Protein AF-A0A8I2K0T3-F1 (afdb_monomer_lite)

Foldseek 3Di:
DVVVVVVVVVVVVVVVVCVVVVQWDDDPPDPDIDGDPVVVVVVVVVVVVVCV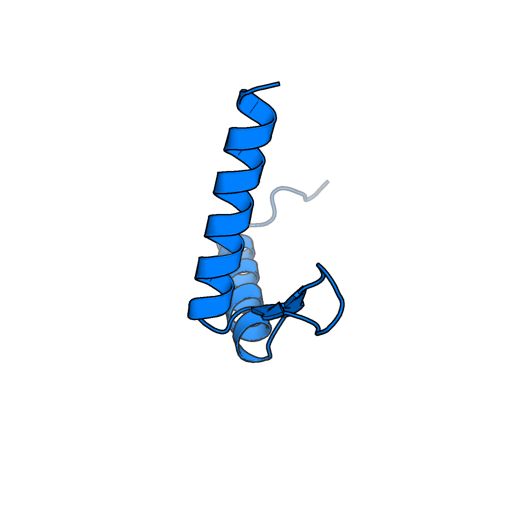VPPDPDPD

pLDDT: mean 82.76, std 14.07, range [44.06, 94.62]

Structure (mmCIF, N/CA/C/O backbone):
data_AF-A0A8I2K0T3-F1
#
_entry.id   AF-A0A8I2K0T3-F1
#
loop_
_atom_site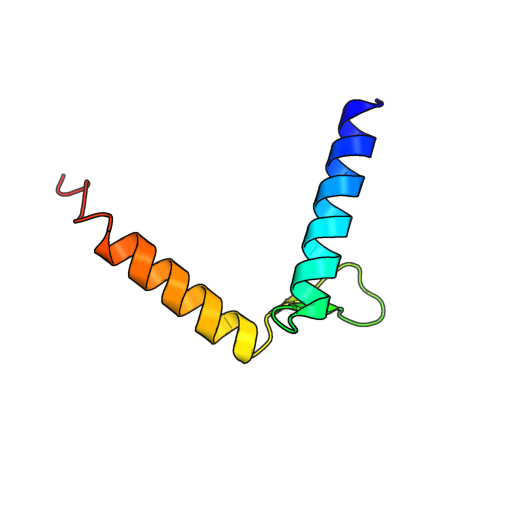.group_PDB
_atom_site.id
_atom_site.type_symbol
_atom_site.label_atom_id
_atom_site.label_alt_id
_atom_site.label_comp_id
_atom_site.label_asym_id
_atom_site.label_entity_id
_atom_site.label_seq_id
_atom_site.pdbx_PDB_ins_code
_atom_site.Cartn_x
_atom_site.Cartn_y
_atom_site.Cartn_z
_atom_site.occupancy
_atom_site.B_iso_or_equiv
_atom_site.auth_seq_id
_atom_site.auth_comp_id
_atom_site.auth_asym_id
_atom_site.auth_atom_id
_atom_site.pdbx_PDB_model_num
ATOM 1 N N . MET A 1 1 ? 20.405 16.468 -9.808 1.00 55.97 1 MET A N 1
ATOM 2 C CA . MET A 1 1 ? 19.976 15.103 -10.231 1.00 55.97 1 MET A CA 1
ATOM 3 C C . MET A 1 1 ? 19.887 14.077 -9.090 1.00 55.97 1 MET A C 1
ATOM 5 O O . MET A 1 1 ? 19.011 13.219 -9.142 1.00 55.97 1 MET A O 1
ATOM 9 N N . ILE A 1 2 ? 20.748 14.132 -8.065 1.00 62.31 2 ILE A N 1
ATOM 10 C CA . ILE A 1 2 ? 20.819 13.120 -6.986 1.00 62.31 2 ILE A CA 1
ATOM 11 C C . ILE A 1 2 ? 19.560 13.090 -6.099 1.00 62.31 2 ILE A C 1
ATOM 13 O O . ILE A 1 2 ? 19.065 12.015 -5.758 1.00 62.31 2 ILE A O 1
ATOM 17 N N . GLU A 1 3 ? 18.985 14.248 -5.776 1.00 67.50 3 GLU A N 1
ATOM 18 C CA . GLU A 1 3 ? 17.801 14.336 -4.910 1.00 67.50 3 GLU A CA 1
ATOM 19 C C . GLU A 1 3 ? 16.558 13.686 -5.525 1.00 67.50 3 GLU A C 1
ATOM 21 O O . GLU A 1 3 ? 15.832 12.968 -4.837 1.00 67.50 3 GLU A O 1
ATOM 26 N N . LYS A 1 4 ? 16.370 13.823 -6.846 1.00 66.38 4 LYS A N 1
ATOM 27 C CA . LYS A 1 4 ? 15.285 13.149 -7.576 1.00 66.38 4 LYS A CA 1
ATOM 28 C C . LYS A 1 4 ? 15.407 11.624 -7.484 1.00 66.38 4 LYS A C 1
ATOM 30 O O . LYS A 1 4 ? 14.412 10.953 -7.227 1.00 66.38 4 LYS A O 1
ATOM 35 N N . LYS A 1 5 ? 16.621 11.066 -7.606 1.00 67.69 5 LYS A N 1
ATOM 36 C CA . LYS A 1 5 ? 16.852 9.615 -7.451 1.00 67.69 5 LYS A CA 1
ATOM 37 C C . LYS A 1 5 ? 16.535 9.136 -6.030 1.00 67.69 5 LYS A C 1
ATOM 39 O O . LYS A 1 5 ? 15.902 8.095 -5.859 1.00 67.69 5 LYS A O 1
ATOM 44 N N . ARG A 1 6 ? 16.908 9.917 -5.009 1.00 71.81 6 ARG A N 1
ATOM 45 C CA . ARG A 1 6 ? 16.578 9.620 -3.602 1.00 71.81 6 ARG A CA 1
ATOM 46 C C . ARG A 1 6 ? 15.068 9.667 -3.345 1.00 71.81 6 ARG A C 1
ATOM 48 O O . ARG A 1 6 ? 14.550 8.785 -2.662 1.00 71.81 6 ARG A O 1
ATOM 55 N N . ALA A 1 7 ? 14.360 10.642 -3.915 1.00 76.38 7 ALA A N 1
ATOM 56 C CA . ALA A 1 7 ? 12.903 10.743 -3.819 1.00 76.38 7 ALA A CA 1
ATOM 57 C C . ALA A 1 7 ? 12.203 9.537 -4.466 1.00 76.38 7 ALA A C 1
ATOM 59 O O . ALA A 1 7 ? 11.341 8.921 -3.842 1.00 76.38 7 ALA A O 1
ATOM 60 N N . VAL A 1 8 ? 12.643 9.128 -5.661 1.00 82.56 8 VAL A N 1
ATOM 61 C CA . VAL A 1 8 ? 12.120 7.937 -6.351 1.00 82.56 8 VAL A CA 1
ATOM 62 C C . VAL A 1 8 ? 12.331 6.673 -5.513 1.00 82.56 8 VAL A C 1
ATOM 64 O O . VAL A 1 8 ? 11.388 5.910 -5.318 1.00 82.56 8 VAL A O 1
ATOM 67 N N . GLY A 1 9 ? 13.525 6.471 -4.944 1.00 86.69 9 GLY A N 1
ATOM 68 C CA . GLY A 1 9 ? 13.804 5.314 -4.083 1.00 86.69 9 GLY A CA 1
ATOM 69 C C . GLY A 1 9 ? 12.910 5.256 -2.838 1.00 86.69 9 GLY A C 1
ATOM 70 O O . GLY A 1 9 ? 12.386 4.193 -2.493 1.00 86.69 9 GLY A O 1
ATOM 71 N N . ARG A 1 10 ? 12.668 6.406 -2.193 1.00 88.12 10 ARG A N 1
ATOM 72 C CA . ARG A 1 10 ? 11.752 6.513 -1.044 1.00 88.12 10 ARG A CA 1
ATOM 73 C C . ARG A 1 10 ? 10.317 6.151 -1.430 1.00 88.12 10 ARG A C 1
ATOM 75 O O . ARG A 1 10 ? 9.693 5.354 -0.728 1.00 88.12 10 ARG A O 1
ATOM 82 N N . THR A 1 11 ? 9.822 6.671 -2.552 1.00 89.81 11 THR A N 1
ATOM 83 C CA . THR A 1 11 ? 8.470 6.377 -3.051 1.00 89.81 11 THR A CA 1
ATOM 84 C C . THR A 1 11 ? 8.314 4.906 -3.422 1.00 89.81 11 THR A C 1
ATOM 86 O O . THR A 1 11 ? 7.356 4.267 -2.991 1.00 89.81 11 THR A O 1
ATOM 89 N N . THR A 1 12 ? 9.279 4.321 -4.134 1.00 89.06 12 THR A N 1
ATOM 90 C CA . THR A 1 12 ? 9.264 2.890 -4.479 1.00 89.06 12 THR A CA 1
ATOM 91 C C . THR A 1 12 ? 9.243 2.017 -3.228 1.00 89.06 12 THR A C 1
ATOM 93 O O . THR A 1 12 ? 8.462 1.067 -3.149 1.00 89.06 12 THR A O 1
ATOM 96 N N . ARG A 1 13 ? 10.033 2.365 -2.204 1.00 91.38 13 ARG A N 1
ATOM 97 C CA . ARG A 1 13 ? 10.023 1.651 -0.921 1.00 91.38 13 ARG A CA 1
ATOM 98 C C . ARG A 1 13 ? 8.679 1.782 -0.202 1.00 91.38 13 ARG A C 1
ATOM 100 O O . ARG A 1 13 ? 8.221 0.812 0.395 1.00 91.38 13 ARG A O 1
ATOM 107 N N . LEU A 1 14 ? 8.036 2.948 -0.255 1.00 92.25 14 LEU A N 1
ATOM 108 C CA . LEU A 1 14 ? 6.702 3.141 0.316 1.00 92.25 14 LEU A CA 1
ATOM 109 C C . LEU A 1 14 ? 5.661 2.265 -0.394 1.00 92.25 14 LEU A C 1
ATOM 111 O O . LEU A 1 14 ? 4.921 1.543 0.270 1.00 92.25 14 LEU A O 1
ATOM 115 N N . LEU A 1 15 ? 5.659 2.260 -1.728 1.00 90.50 15 LEU A N 1
ATOM 116 C CA . LEU A 1 15 ? 4.783 1.403 -2.531 1.00 90.50 15 LEU A CA 1
ATOM 117 C C . LEU A 1 15 ? 5.014 -0.083 -2.225 1.00 90.50 15 LEU A C 1
ATOM 119 O O . LEU A 1 15 ? 4.055 -0.837 -2.072 1.00 90.50 15 LEU A O 1
ATOM 123 N N . ALA A 1 16 ? 6.271 -0.501 -2.054 1.00 92.06 16 ALA A N 1
ATOM 124 C CA . ALA A 1 16 ? 6.605 -1.869 -1.666 1.00 92.06 16 ALA A CA 1
ATOM 125 C C . ALA A 1 16 ? 6.023 -2.248 -0.292 1.00 92.06 16 ALA A C 1
ATOM 127 O O . ALA A 1 16 ? 5.448 -3.329 -0.167 1.00 92.06 16 ALA A O 1
ATOM 128 N N . LYS A 1 17 ? 6.089 -1.358 0.712 1.00 93.62 17 LYS A N 1
ATOM 129 C CA . LYS A 1 17 ? 5.454 -1.592 2.024 1.00 93.62 17 LYS A CA 1
ATOM 130 C C . LYS A 1 17 ? 3.934 -1.691 1.913 1.00 93.62 17 LYS A C 1
ATOM 132 O O . LYS A 1 17 ? 3.338 -2.622 2.442 1.00 93.62 17 LYS A O 1
ATOM 137 N N . LEU A 1 18 ? 3.300 -0.767 1.189 1.00 92.06 18 LEU A N 1
ATOM 138 C CA . LEU A 1 18 ? 1.847 -0.788 0.978 1.00 92.06 18 LEU A CA 1
ATOM 139 C C . LEU A 1 18 ? 1.396 -2.081 0.283 1.00 92.06 18 LEU A C 1
ATOM 141 O O . LEU A 1 18 ? 0.343 -2.632 0.616 1.00 92.06 18 LEU A O 1
ATOM 145 N N . ARG A 1 19 ? 2.212 -2.592 -0.647 1.00 92.25 19 ARG A N 1
ATOM 146 C CA . ARG A 1 19 ? 1.994 -3.883 -1.305 1.00 92.25 19 ARG A CA 1
ATOM 147 C C . ARG A 1 19 ? 2.157 -5.055 -0.337 1.00 92.25 19 ARG A C 1
ATOM 149 O O . ARG A 1 19 ? 1.316 -5.946 -0.346 1.00 92.25 19 ARG A O 1
ATOM 156 N N . ALA A 1 20 ? 3.182 -5.040 0.518 1.00 93.38 20 ALA A N 1
ATOM 157 C CA . ALA A 1 20 ? 3.411 -6.079 1.527 1.00 93.38 20 ALA A CA 1
ATOM 158 C C . ALA A 1 20 ? 2.248 -6.195 2.529 1.00 93.38 20 ALA A C 1
ATOM 160 O O . ALA A 1 20 ? 1.871 -7.294 2.918 1.00 93.38 20 ALA A O 1
ATOM 161 N N . HIS A 1 21 ? 1.607 -5.077 2.882 1.00 92.88 21 HIS A N 1
ATOM 162 C CA . HIS A 1 21 ? 0.410 -5.074 3.734 1.00 92.88 21 HIS A CA 1
ATOM 163 C C . HIS A 1 21 ? -0.902 -5.384 2.988 1.00 92.88 21 HIS A C 1
ATOM 165 O O . HIS A 1 21 ? -1.982 -5.350 3.596 1.00 92.88 21 HIS A O 1
ATOM 171 N N . ALA A 1 22 ? -0.819 -5.692 1.690 1.00 91.88 22 ALA A N 1
ATOM 172 C CA . ALA A 1 22 ? -1.942 -5.933 0.791 1.00 91.88 22 ALA A CA 1
ATOM 173 C C . ALA A 1 22 ? -2.938 -4.762 0.720 1.00 91.88 22 ALA A C 1
ATOM 175 O O . ALA A 1 22 ? -4.131 -4.983 0.519 1.00 91.88 22 ALA A O 1
ATOM 176 N N . LEU A 1 23 ? -2.474 -3.517 0.888 1.00 94.06 23 LEU A N 1
ATOM 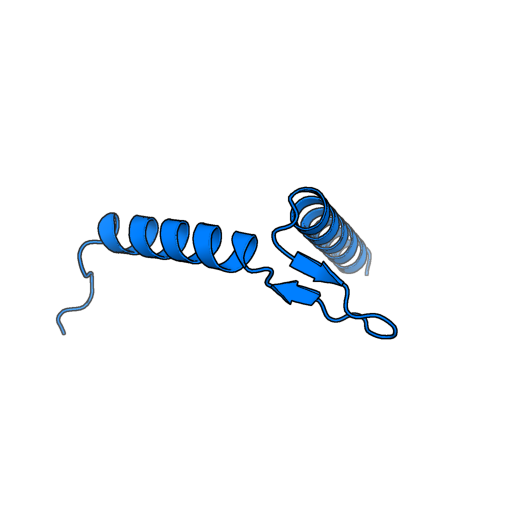177 C CA . LEU A 1 23 ? -3.301 -2.312 0.711 1.00 94.06 23 LEU A CA 1
ATOM 178 C C . LEU A 1 23 ? -3.407 -1.926 -0.769 1.00 94.06 23 LEU A C 1
ATOM 180 O O . LEU A 1 23 ? -4.452 -1.467 -1.229 1.00 94.06 23 LEU A O 1
ATOM 184 N N . ILE A 1 24 ? -2.335 -2.173 -1.524 1.00 94.31 24 ILE A N 1
ATOM 185 C CA . ILE A 1 24 ? -2.285 -1.995 -2.975 1.00 94.31 24 ILE A CA 1
ATOM 186 C C . ILE A 1 24 ? -1.795 -3.276 -3.654 1.00 94.31 24 ILE A C 1
ATOM 188 O O . ILE A 1 24 ? -0.986 -4.018 -3.098 1.00 94.31 24 ILE A O 1
ATOM 192 N N . ALA A 1 25 ? -2.254 -3.513 -4.875 1.00 93.88 25 ALA A N 1
ATOM 193 C CA . ALA A 1 25 ? -1.816 -4.597 -5.743 1.00 93.88 25 ALA A CA 1
ATOM 194 C C . ALA A 1 25 ? -1.258 -4.013 -7.045 1.00 93.88 25 ALA A C 1
ATOM 196 O O . ALA A 1 25 ? -1.810 -3.058 -7.589 1.00 93.88 25 ALA A O 1
ATOM 197 N N . LYS A 1 26 ? -0.154 -4.569 -7.549 1.00 92.88 26 LYS A N 1
ATOM 198 C CA . LYS A 1 26 ? 0.417 -4.137 -8.831 1.00 92.88 26 LYS A CA 1
ATOM 199 C C . LYS A 1 26 ? -0.441 -4.679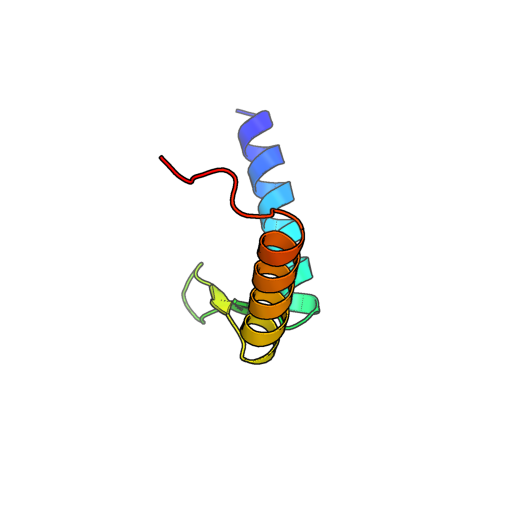 -9.975 1.00 92.88 26 LYS A C 1
ATOM 201 O O . LYS A 1 26 ? -0.812 -5.850 -9.952 1.00 92.88 26 LYS A O 1
ATOM 206 N N . ILE A 1 27 ? -0.722 -3.842 -10.970 1.00 92.31 27 ILE A N 1
ATOM 207 C CA . ILE A 1 27 ? -1.372 -4.277 -12.209 1.00 92.31 27 ILE A CA 1
ATOM 208 C C . ILE A 1 27 ? -0.290 -4.897 -13.114 1.00 92.31 27 ILE A C 1
ATOM 210 O O . ILE A 1 27 ? 0.741 -4.252 -13.339 1.00 92.31 27 ILE A O 1
ATOM 214 N N . PRO A 1 28 ? -0.465 -6.139 -13.602 1.00 88.81 28 PRO A N 1
ATOM 215 C CA . PRO A 1 28 ? 0.510 -6.769 -14.489 1.00 88.81 28 PRO A CA 1
ATOM 216 C C . PRO A 1 28 ? 0.689 -5.932 -15.762 1.00 88.81 28 PRO A C 1
ATOM 218 O O . PRO A 1 28 ? -0.226 -5.232 -16.187 1.00 88.81 28 PRO A O 1
ATOM 221 N N . HIS A 1 29 ? 1.893 -5.958 -16.335 1.00 89.81 29 HIS A N 1
ATOM 222 C CA . HIS A 1 29 ? 2.265 -5.161 -17.518 1.00 89.81 29 HIS A CA 1
ATOM 223 C C . HIS A 1 29 ? 2.116 -3.635 -17.356 1.00 89.81 29 HIS A C 1
ATOM 225 O O . HIS A 1 29 ? 2.164 -2.894 -18.333 1.00 89.81 29 HIS A O 1
ATOM 231 N N . SER A 1 30 ? 1.978 -3.136 -16.122 1.00 88.38 30 SER A N 1
ATOM 232 C CA . SER A 1 30 ? 1.886 -1.707 -15.842 1.00 88.38 30 SER A CA 1
ATOM 233 C C . SER A 1 30 ? 2.721 -1.299 -14.628 1.00 88.38 30 SER A C 1
ATOM 235 O O . SER A 1 30 ? 2.982 -2.080 -13.710 1.00 88.38 30 SER A O 1
ATOM 237 N N . PHE A 1 31 ? 3.110 -0.025 -14.598 1.00 84.00 31 PHE A N 1
ATOM 238 C CA . PHE A 1 31 ? 3.650 0.637 -13.405 1.00 84.00 31 PHE A CA 1
ATOM 239 C C . PHE A 1 31 ? 2.541 1.147 -12.469 1.00 84.00 31 PHE A C 1
ATOM 241 O O . PHE A 1 31 ? 2.815 1.833 -11.486 1.00 84.00 31 PHE A O 1
ATOM 248 N N . ARG A 1 32 ? 1.279 0.827 -12.776 1.00 88.75 32 ARG A N 1
ATOM 249 C CA . ARG A 1 32 ? 0.108 1.234 -12.002 1.00 88.75 32 ARG A CA 1
ATOM 250 C C . ARG A 1 32 ? -0.192 0.248 -10.874 1.00 88.75 32 ARG A C 1
ATOM 252 O O . ARG A 1 32 ? 0.039 -0.959 -10.978 1.00 88.75 32 ARG A O 1
ATOM 259 N N . TYR A 1 33 ? -0.768 0.785 -9.807 1.00 92.19 33 TYR A N 1
ATOM 260 C CA . TYR A 1 33 ? -1.228 0.031 -8.649 1.00 92.19 33 TYR A CA 1
ATOM 261 C C . TYR A 1 33 ? -2.737 0.205 -8.496 1.00 92.19 33 TYR A C 1
ATOM 263 O O . TYR A 1 33 ? -3.262 1.303 -8.664 1.00 92.19 33 TYR A O 1
ATOM 271 N N . LYS A 1 34 ? -3.431 -0.880 -8.162 1.00 93.50 34 LYS A N 1
ATOM 272 C CA . LYS A 1 34 ? -4.848 -0.896 -7.800 1.00 93.50 34 LYS A CA 1
ATOM 273 C C . LYS A 1 34 ? -4.979 -0.971 -6.283 1.00 93.50 34 LYS A C 1
ATOM 275 O O . LYS A 1 34 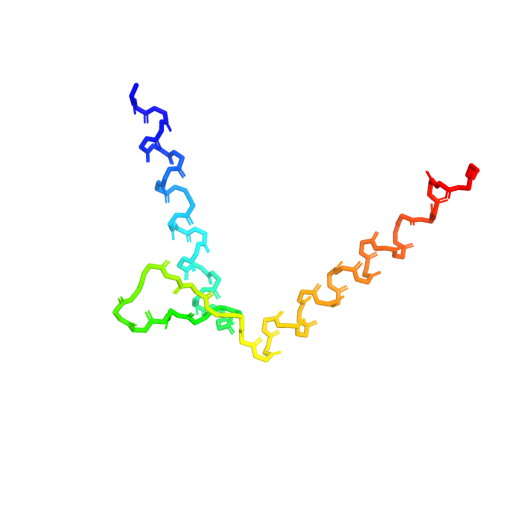? -4.231 -1.695 -5.630 1.00 93.50 34 LYS A O 1
ATOM 280 N N . ILE A 1 35 ? -5.949 -0.261 -5.720 1.00 93.50 35 ILE A N 1
ATOM 281 C CA . ILE A 1 35 ? -6.273 -0.360 -4.294 1.00 93.50 35 ILE A CA 1
ATOM 282 C C . ILE A 1 35 ? -7.061 -1.656 -4.063 1.00 93.50 35 ILE A C 1
ATOM 284 O O . ILE A 1 35 ? -7.997 -1.967 -4.803 1.00 93.50 35 ILE A O 1
ATOM 288 N N . THR A 1 36 ? -6.673 -2.441 -3.060 1.00 94.62 36 THR A N 1
ATOM 289 C CA . THR A 1 36 ? -7.387 -3.678 -2.705 1.00 94.62 36 THR A CA 1
ATOM 290 C C . THR A 1 36 ? -8.626 -3.369 -1.860 1.00 94.62 36 THR A C 1
ATOM 292 O O . THR A 1 36 ? -8.742 -2.287 -1.287 1.00 94.62 36 THR A O 1
ATOM 295 N N . LYS A 1 37 ? -9.538 -4.337 -1.687 1.00 94.00 37 LYS A N 1
ATOM 296 C CA . LYS A 1 37 ? -10.694 -4.183 -0.776 1.00 94.00 37 LYS A CA 1
ATOM 297 C C . LYS A 1 37 ? -10.262 -3.814 0.656 1.00 94.00 37 LYS A C 1
ATOM 299 O O . LYS A 1 37 ? -10.876 -2.960 1.291 1.00 94.00 37 LYS A O 1
ATOM 304 N N . LYS A 1 38 ? -9.162 -4.410 1.140 1.00 92.56 38 LYS A N 1
ATOM 305 C CA . LYS A 1 38 ? -8.543 -4.084 2.437 1.00 92.56 38 LYS A CA 1
ATOM 306 C C . LYS A 1 38 ? -7.998 -2.655 2.453 1.00 92.56 38 LYS A C 1
ATOM 308 O O . LYS A 1 38 ? -8.241 -1.929 3.413 1.00 92.56 38 LYS A O 1
ATOM 313 N N . GLY A 1 39 ? -7.304 -2.253 1.388 1.00 91.56 39 GLY A N 1
ATOM 314 C CA . GLY A 1 39 ? -6.798 -0.895 1.206 1.00 91.56 39 GLY A CA 1
ATOM 315 C C . GLY A 1 39 ? -7.903 0.150 1.284 1.00 91.56 39 GLY A C 1
ATOM 316 O O . GLY A 1 39 ? -7.777 1.091 2.058 1.00 91.56 39 GLY A O 1
ATOM 317 N N . VAL A 1 40 ? -9.018 -0.068 0.576 1.00 94.12 40 VAL A N 1
ATOM 318 C CA . VAL A 1 40 ? -10.187 0.823 0.627 1.00 94.12 40 VAL A CA 1
ATOM 319 C C . VAL A 1 40 ? -10.690 0.963 2.062 1.00 94.12 40 VAL A C 1
ATOM 321 O O . VAL A 1 40 ? -10.775 2.080 2.555 1.00 94.12 40 VAL A O 1
ATOM 324 N N . ARG A 1 41 ? -10.930 -0.145 2.778 1.00 93.62 41 ARG A N 1
ATOM 325 C CA . ARG A 1 41 ? -11.425 -0.100 4.166 1.00 93.62 41 ARG A CA 1
ATOM 326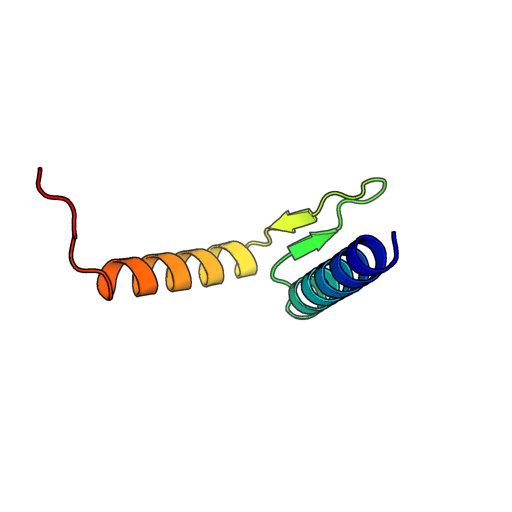 C C . ARG A 1 41 ? -10.500 0.696 5.091 1.00 93.62 41 ARG A C 1
ATOM 328 O O . ARG A 1 41 ? -10.974 1.552 5.831 1.00 93.62 41 ARG A O 1
ATOM 335 N N . VAL A 1 42 ? -9.192 0.440 5.035 1.00 92.25 42 VAL A N 1
ATOM 336 C CA . VAL A 1 42 ? -8.201 1.142 5.868 1.00 92.25 42 VAL A CA 1
ATOM 337 C C . VAL A 1 42 ? -8.136 2.625 5.508 1.00 92.25 42 VAL A C 1
ATOM 339 O O . VAL A 1 42 ? -8.200 3.470 6.395 1.00 92.25 42 VAL A O 1
ATOM 342 N N . MET A 1 43 ? -8.059 2.958 4.219 1.00 90.94 43 MET A N 1
ATOM 343 C CA . MET A 1 43 ? -7.985 4.347 3.758 1.00 90.94 43 MET A CA 1
ATOM 344 C C . MET A 1 43 ? -9.257 5.127 4.101 1.00 90.94 43 MET A C 1
ATOM 346 O O . MET A 1 43 ? -9.160 6.279 4.517 1.00 90.94 43 MET A O 1
ATOM 350 N N . THR A 1 44 ? -10.433 4.504 3.994 1.00 91.62 44 THR A N 1
ATOM 351 C CA . THR A 1 44 ? -11.705 5.099 4.418 1.00 91.62 44 THR A CA 1
ATOM 352 C C . THR A 1 44 ? -11.709 5.386 5.915 1.00 91.62 44 THR A C 1
ATOM 354 O O . THR A 1 44 ? -12.079 6.489 6.301 1.00 91.62 44 THR A O 1
ATOM 357 N N . ILE A 1 45 ? -11.255 4.448 6.755 1.00 90.31 45 ILE A N 1
ATOM 358 C CA . ILE A 1 45 ? -11.164 4.660 8.209 1.00 90.31 45 ILE A CA 1
ATOM 359 C C . ILE A 1 45 ? -10.206 5.810 8.523 1.00 90.31 45 ILE A C 1
ATOM 361 O O . ILE A 1 45 ? -10.570 6.705 9.276 1.00 90.31 45 ILE A O 1
ATOM 365 N N . VAL A 1 46 ? -9.022 5.832 7.908 1.00 90.75 46 VAL A N 1
ATOM 366 C CA . VAL A 1 46 ? -8.045 6.917 8.088 1.00 90.75 46 VAL A CA 1
ATOM 367 C C . VAL A 1 46 ? -8.633 8.262 7.658 1.00 90.75 46 VAL A C 1
ATOM 369 O O . VAL A 1 46 ? -8.475 9.255 8.362 1.00 90.75 46 VAL A O 1
ATOM 372 N N . LEU A 1 47 ? -9.351 8.309 6.532 1.00 89.44 47 LEU A N 1
ATOM 373 C CA . LEU A 1 47 ? -10.003 9.529 6.060 1.00 89.44 47 LEU A CA 1
ATOM 374 C C . LEU A 1 47 ? -11.122 9.981 7.006 1.00 89.44 47 LEU A C 1
ATOM 376 O O . LEU A 1 47 ? -11.239 11.171 7.281 1.00 89.44 47 LEU A O 1
ATOM 380 N N . MET A 1 48 ? -11.936 9.049 7.506 1.00 87.06 48 MET A N 1
ATOM 381 C CA . MET A 1 48 ? -12.989 9.332 8.482 1.00 87.06 48 MET A CA 1
ATOM 382 C C . MET A 1 48 ? -12.412 9.827 9.805 1.00 87.06 48 MET A C 1
ATOM 384 O O . MET A 1 48 ? -12.934 10.785 10.360 1.00 87.06 48 MET A O 1
ATOM 388 N N . PHE A 1 49 ? -11.335 9.209 10.284 1.00 86.31 49 PHE A N 1
ATOM 389 C CA . PHE A 1 49 ? -10.636 9.613 11.499 1.00 86.31 49 PHE A CA 1
ATOM 390 C C . PHE A 1 49 ? -10.071 11.025 11.341 1.00 86.31 49 PHE A C 1
ATOM 392 O O . PHE A 1 49 ? -10.457 11.920 12.084 1.00 86.31 49 PHE A O 1
ATOM 399 N N . LYS A 1 50 ? -9.337 11.276 10.251 1.00 83.56 50 LYS A N 1
ATOM 400 C CA . LYS A 1 50 ? -8.819 12.607 9.918 1.00 83.56 50 LYS A CA 1
ATOM 401 C C . LYS A 1 50 ? -9.927 13.663 9.799 1.00 83.56 50 LYS A C 1
ATOM 403 O O . LYS A 1 50 ? -9.722 14.809 10.169 1.00 83.56 50 LYS A O 1
ATOM 408 N N . ARG A 1 51 ? -11.109 13.302 9.285 1.00 79.56 51 ARG A N 1
ATOM 409 C CA . ARG A 1 51 ? -12.281 14.199 9.210 1.00 79.56 51 ARG A CA 1
ATOM 410 C C . ARG A 1 51 ? -12.985 14.407 10.551 1.00 79.56 51 ARG A C 1
ATOM 412 O O . ARG A 1 51 ? -13.595 15.449 10.730 1.00 79.56 51 ARG A O 1
ATOM 419 N N . LYS A 1 52 ? -12.955 13.429 11.458 1.00 70.88 52 LYS A N 1
ATOM 420 C CA . LYS A 1 52 ? -13.496 13.567 12.819 1.00 70.88 52 LYS A CA 1
ATOM 421 C C . LYS A 1 52 ? -12.579 14.410 13.705 1.00 70.88 52 LYS A C 1
ATOM 423 O O . LYS A 1 52 ? -13.078 15.162 14.529 1.00 70.88 52 LYS A O 1
ATOM 428 N N . GLU A 1 53 ? -11.269 14.302 13.506 1.00 61.84 53 GLU A N 1
ATOM 429 C CA . GLU A 1 53 ? -10.257 15.096 14.214 1.00 61.84 53 GLU A CA 1
ATOM 430 C C . GLU A 1 53 ? -10.136 16.532 13.694 1.00 61.84 53 GLU A C 1
ATOM 432 O O . GLU A 1 53 ? -9.666 17.402 14.417 1.00 61.84 53 GLU A O 1
ATOM 437 N N . ILE A 1 54 ? -10.577 16.798 12.460 1.00 59.91 54 ILE A N 1
ATOM 438 C CA . ILE A 1 54 ? -10.717 18.151 11.914 1.00 59.91 54 ILE A CA 1
ATOM 439 C C . ILE A 1 54 ? -12.207 18.519 11.988 1.00 59.91 54 ILE A C 1
ATOM 441 O O . ILE A 1 54 ? -12.920 18.344 10.993 1.00 59.91 54 ILE A O 1
ATOM 445 N N . PRO A 1 55 ? -12.727 19.000 13.137 1.00 56.81 55 PRO A N 1
ATOM 446 C CA . PRO A 1 55 ? -14.043 19.620 13.156 1.00 56.81 55 PRO A CA 1
ATOM 447 C C . PRO A 1 55 ? -14.013 20.757 12.131 1.00 56.81 55 PRO A C 1
ATOM 449 O O . PRO A 1 55 ? -13.191 21.660 12.229 1.00 56.81 55 PRO A O 1
ATOM 452 N N . LYS A 1 56 ? -14.835 20.616 11.084 1.00 59.50 56 LYS A N 1
ATOM 453 C CA . LYS A 1 56 ? -15.060 21.544 9.962 1.00 59.50 56 LYS A CA 1
ATOM 454 C C . LYS A 1 56 ? -14.449 22.947 10.172 1.00 59.50 56 LYS A C 1
ATOM 456 O O . LYS A 1 56 ? -15.117 23.841 10.670 1.00 59.50 56 LYS A O 1
ATOM 461 N N . LEU A 1 57 ? -13.215 23.161 9.712 1.00 57.88 57 LEU A N 1
ATOM 462 C CA . LEU A 1 57 ? -12.584 24.488 9.606 1.00 57.88 57 LEU A CA 1
ATOM 463 C C . LEU A 1 57 ? -12.961 25.204 8.295 1.00 57.88 57 LEU A C 1
ATOM 465 O O . LEU A 1 57 ? -12.125 25.826 7.651 1.00 57.88 57 LEU A O 1
ATOM 469 N N . ALA A 1 58 ? -14.213 25.085 7.858 1.00 54.06 58 ALA A N 1
ATOM 470 C CA . ALA A 1 58 ? -14.709 25.837 6.708 1.00 54.06 58 ALA A CA 1
ATOM 471 C C . ALA A 1 58 ? -16.239 25.876 6.735 1.00 54.06 58 ALA A C 1
ATOM 473 O O . ALA A 1 58 ? -16.911 25.194 5.961 1.00 54.06 58 ALA A O 1
ATOM 474 N N . THR A 1 59 ? -16.779 26.647 7.674 1.00 44.06 59 THR A N 1
ATOM 475 C CA . THR A 1 59 ? -18.025 27.371 7.428 1.00 44.06 59 THR A CA 1
ATOM 476 C C . THR A 1 59 ? -17.581 28.762 6.992 1.00 44.06 59 THR A C 1
ATOM 478 O O . THR A 1 59 ? -17.075 29.526 7.812 1.00 44.06 59 THR A O 1
ATOM 481 N N . GLY A 1 60 ? -17.654 29.015 5.692 1.00 45.59 60 GLY A N 1
ATOM 482 C CA . GLY A 1 60 ? -17.620 30.338 5.082 1.00 45.59 60 GLY A CA 1
ATOM 483 C C . GLY A 1 60 ? -18.881 30.468 4.254 1.00 45.59 60 GLY A C 1
ATOM 484 O O . GLY A 1 60 ? -19.234 29.444 3.621 1.00 45.59 60 GLY A O 1
#

Secondary structure (DSSP, 8-state):
-HHHHHHHHHHHHHHHHHHHTTSEEEPTTSS-EEEPHHHHHHHHHHHHHHHHHS--S---

Sequence (60 aa):
MIEKKRAVGRTTRLLAKLRAHALIAKIPHSFRYKITKKGVRVMTIVLMFKRKEIPKLATG

Radius of gyration: 15.88 Å; chains: 1; bounding box: 39×37×32 Å